Protein AF-A0A2D4L9A2-F1 (afdb_monomer)

Foldseek 3Di:
DDDDDDPDDDDDCPQVPPDDDDPVVVLVVVVVVVVVCVVVVHDDDDDDDLPDPVLVVLLSVLVVCVVVVDPDAAEDEDDPNVVRLVVCLVVVVPDDPVQVVVCVVPNSSDGPRYDYDDDD

InterPro domains:
  IPR022712 Beta-Casp domain [PF10996] (54-116)
  IPR036866 Ribonuclease Z/Hydroxyacylglutathione hydrolase-like [SSF56281] (4-118)
  IPR050698 RNA Processing Metallo-Beta-Lactamase [PTHR11203] (3-119)

Radius of gyration: 17.71 Å; Cα contacts (8 Å, |Δi|>4): 64; chains: 1; bounding box: 37×30×55 Å

Secondary structure (DSSP, 8-state):
------S------TTTT-PPPPHHHHHHHHHHHHHHHHHTT--------TTTHHHHHHHHHHHHHHHHT--SPEEEESSHHHHHHHHHHHTGGGS-HHHHHHHHHS-TT--SSEEEE---

Structure (mmCIF, N/CA/C/O backbone):
data_AF-A0A2D4L9A2-F1
#
_entry.id   AF-A0A2D4L9A2-F1
#
loop_
_atom_site.group_PDB
_atom_site.id
_atom_site.type_symbol
_atom_site.label_atom_id
_atom_site.label_alt_id
_atom_site.label_comp_id
_atom_site.label_asym_id
_atom_site.label_entity_id
_atom_site.label_seq_id
_atom_site.pdbx_PDB_ins_code
_atom_site.Cartn_x
_atom_site.Cartn_y
_atom_site.Cartn_z
_atom_site.occupancy
_atom_site.B_iso_or_equiv
_atom_site.auth_seq_id
_atom_site.auth_comp_id
_atom_site.auth_asym_id
_atom_site.auth_atom_id
_atom_site.pdbx_PDB_model_num
ATOM 1 N N . ILE A 1 1 ? 14.111 9.966 -22.477 1.00 62.75 1 ILE A N 1
ATOM 2 C CA . ILE A 1 1 ? 14.559 8.587 -22.771 1.00 62.75 1 ILE A CA 1
ATOM 3 C C . ILE A 1 1 ? 14.768 8.552 -24.265 1.00 62.75 1 ILE A C 1
ATOM 5 O O . ILE A 1 1 ? 13.820 8.864 -24.981 1.00 62.75 1 ILE A O 1
ATOM 9 N N . ASP A 1 2 ? 15.992 8.285 -24.707 1.00 74.56 2 ASP A N 1
ATOM 10 C CA . ASP A 1 2 ? 16.283 8.184 -26.133 1.00 74.56 2 ASP A CA 1
ATOM 11 C C . ASP A 1 2 ? 15.557 6.994 -26.751 1.00 74.56 2 ASP A C 1
ATOM 13 O O . ASP A 1 2 ? 15.277 5.986 -26.100 1.00 74.56 2 ASP A O 1
ATOM 17 N N . LYS A 1 3 ? 15.182 7.146 -28.018 1.00 86.12 3 LYS A N 1
ATOM 18 C CA . LYS A 1 3 ? 14.403 6.147 -28.740 1.00 86.12 3 LYS A CA 1
ATOM 19 C C . LYS A 1 3 ? 15.345 5.033 -29.206 1.00 86.12 3 LYS A C 1
ATOM 21 O O . LYS A 1 3 ? 16.045 5.193 -30.199 1.00 86.12 3 LYS A O 1
ATOM 26 N N . CYS A 1 4 ? 15.360 3.913 -28.490 1.00 88.94 4 CYS A N 1
ATOM 27 C CA . CYS A 1 4 ? 16.185 2.748 -28.823 1.00 88.94 4 CYS A CA 1
ATOM 28 C C . CYS A 1 4 ? 15.479 1.825 -29.837 1.00 88.94 4 CYS A C 1
ATOM 30 O O . CYS A 1 4 ? 14.249 1.745 -29.850 1.00 88.94 4 CYS A O 1
ATOM 32 N N . ARG A 1 5 ? 16.246 1.088 -30.651 1.00 91.88 5 ARG A N 1
ATOM 33 C CA . ARG A 1 5 ? 15.752 0.008 -31.529 1.00 91.88 5 ARG A CA 1
ATOM 34 C C . ARG A 1 5 ? 16.508 -1.292 -31.216 1.00 91.88 5 ARG A C 1
ATOM 36 O O . ARG A 1 5 ? 17.576 -1.488 -31.778 1.00 91.88 5 ARG A O 1
ATOM 43 N N . PRO A 1 6 ? 16.026 -2.115 -30.272 1.00 93.88 6 PRO A N 1
ATOM 44 C CA . PRO A 1 6 ? 16.708 -3.351 -29.899 1.00 93.88 6 PRO A CA 1
ATOM 45 C C . PRO A 1 6 ? 16.431 -4.481 -30.901 1.00 93.88 6 PRO A C 1
ATOM 47 O O . PRO A 1 6 ? 15.302 -4.615 -31.371 1.00 93.88 6 PRO A O 1
ATOM 50 N N . ASP A 1 7 ? 17.432 -5.325 -31.157 1.00 97.25 7 ASP A N 1
ATOM 51 C CA . ASP A 1 7 ? 17.289 -6.544 -31.973 1.00 97.25 7 ASP A CA 1
ATOM 52 C C . ASP A 1 7 ? 16.666 -7.719 -31.194 1.00 97.25 7 ASP A C 1
ATOM 54 O O . ASP A 1 7 ? 16.025 -8.590 -31.777 1.00 97.25 7 ASP A O 1
ATOM 58 N N . LEU A 1 8 ? 16.821 -7.739 -29.862 1.00 96.06 8 LEU A N 1
ATOM 59 C CA . LEU A 1 8 ? 16.279 -8.765 -28.966 1.00 96.06 8 LEU A CA 1
ATOM 60 C C . LEU A 1 8 ? 15.639 -8.118 -27.730 1.00 96.06 8 LEU A C 1
ATOM 62 O O . LEU A 1 8 ? 16.257 -7.288 -27.062 1.00 96.06 8 LEU A O 1
ATOM 66 N N . LEU A 1 9 ? 14.418 -8.541 -27.393 1.00 94.50 9 LEU A N 1
ATOM 67 C CA . LEU A 1 9 ? 13.717 -8.160 -26.166 1.00 94.50 9 LEU A CA 1
ATOM 68 C C . LEU A 1 9 ? 13.367 -9.412 -25.358 1.00 94.50 9 LEU A C 1
ATOM 70 O O . LEU A 1 9 ? 12.562 -10.231 -25.793 1.00 94.50 9 LEU A O 1
ATOM 74 N N . ILE A 1 10 ? 13.928 -9.520 -24.155 1.00 96.31 10 ILE A N 1
ATOM 75 C CA . ILE A 1 10 ? 13.530 -10.514 -23.153 1.00 96.31 10 ILE A CA 1
ATOM 76 C C . ILE A 1 10 ? 12.692 -9.779 -22.101 1.00 96.31 10 ILE A C 1
ATOM 78 O O . ILE A 1 10 ? 13.152 -8.793 -21.525 1.00 96.31 10 ILE A O 1
ATOM 82 N N . SER A 1 11 ? 11.453 -10.217 -21.872 1.00 95.62 11 SER A N 1
ATOM 83 C CA . SER A 1 11 ? 10.517 -9.570 -20.942 1.00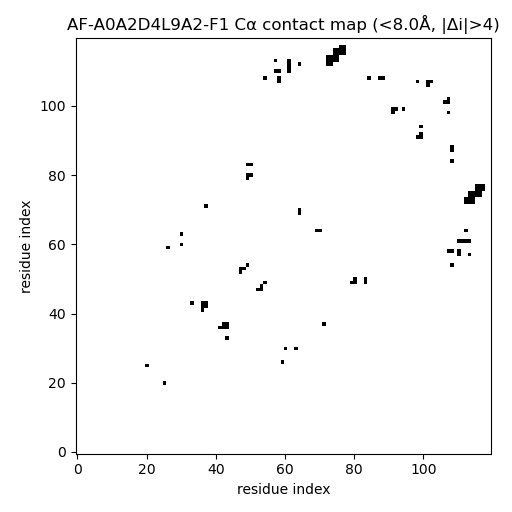 95.62 11 SER A CA 1
ATOM 84 C C . SER A 1 11 ? 9.647 -10.595 -20.212 1.00 95.62 11 SER A C 1
ATOM 86 O O . SER A 1 11 ? 9.502 -11.725 -20.678 1.00 95.62 11 SER A O 1
ATOM 88 N N . GLU A 1 12 ? 9.064 -10.211 -19.073 1.00 97.12 12 GLU A N 1
ATOM 89 C CA . GLU A 1 12 ? 8.090 -11.053 -18.369 1.00 97.12 12 GLU A CA 1
ATOM 90 C C . GLU A 1 12 ? 6.687 -10.923 -18.982 1.00 97.12 12 GLU A C 1
ATOM 92 O O . GLU A 1 12 ? 6.290 -9.859 -19.454 1.00 97.12 12 GLU A O 1
ATOM 97 N N . SER A 1 13 ? 5.902 -12.000 -18.929 1.00 95.44 13 SER A N 1
ATOM 98 C CA . SER A 1 13 ? 4.543 -12.063 -19.488 1.00 95.44 13 SER A CA 1
ATOM 99 C C . SER A 1 13 ? 3.493 -12.507 -18.462 1.00 95.44 13 SER A C 1
ATOM 101 O O . SER A 1 13 ? 2.426 -12.997 -18.829 1.00 95.44 13 SER A O 1
ATOM 103 N N . THR A 1 14 ? 3.759 -12.274 -17.170 1.00 94.38 14 THR A N 1
ATOM 104 C CA . THR A 1 14 ? 2.953 -12.724 -16.017 1.00 94.38 14 THR A CA 1
ATOM 105 C C . THR A 1 14 ? 1.444 -12.482 -16.169 1.00 94.38 14 THR A C 1
ATOM 107 O O . THR A 1 14 ? 0.641 -13.280 -15.698 1.00 94.38 14 THR A O 1
ATOM 110 N N . TYR A 1 15 ? 1.042 -11.388 -16.826 1.00 89.88 15 TYR A N 1
ATOM 111 C CA . TYR A 1 15 ? -0.360 -10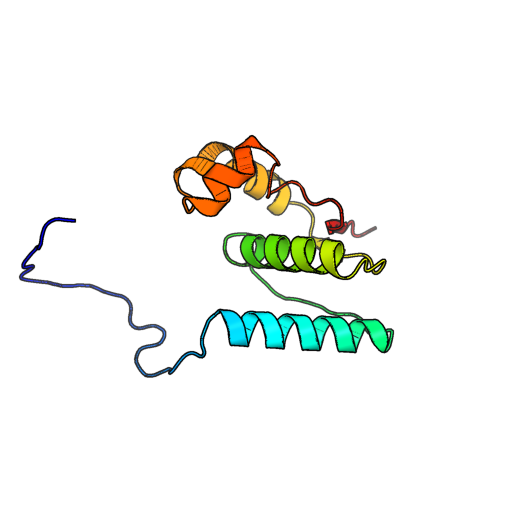.980 -16.991 1.00 89.88 15 TYR A CA 1
ATOM 112 C C . TYR A 1 15 ? -0.777 -10.785 -18.458 1.00 89.88 15 TYR A C 1
ATOM 114 O O . TYR A 1 15 ? -1.714 -10.033 -18.704 1.00 89.88 15 TYR A O 1
ATOM 122 N N . ALA A 1 16 ? -0.100 -11.423 -19.420 1.00 90.94 16 ALA A N 1
ATOM 123 C CA . ALA A 1 16 ? -0.194 -11.158 -20.866 1.00 90.94 16 ALA A CA 1
ATOM 124 C C . ALA A 1 16 ? -1.598 -10.8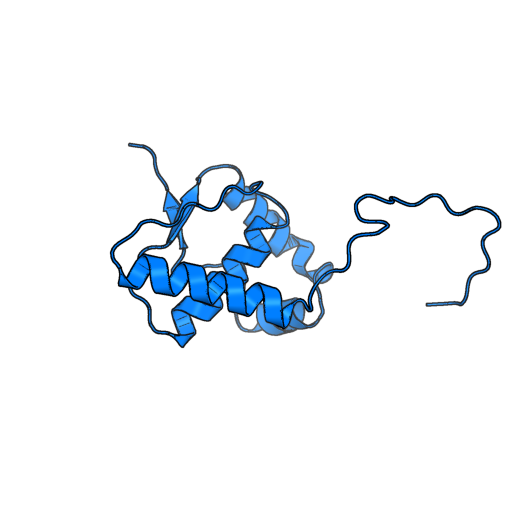02 -21.405 1.00 90.94 16 ALA A C 1
ATOM 126 O O . ALA A 1 16 ? -1.744 -9.833 -22.144 1.00 90.94 16 ALA A O 1
ATOM 127 N N . THR A 1 17 ? -2.630 -11.558 -21.019 1.00 94.00 17 THR A N 1
ATOM 128 C CA . THR A 1 17 ? -4.021 -11.389 -21.485 1.00 94.00 17 THR A CA 1
ATOM 129 C C . THR A 1 17 ? -4.956 -10.755 -20.452 1.00 94.00 17 THR A C 1
ATOM 131 O O . THR A 1 17 ? -6.131 -10.524 -20.730 1.00 94.00 17 THR A O 1
ATOM 134 N N . THR A 1 18 ? -4.471 -10.478 -19.240 1.00 92.38 18 THR A N 1
ATOM 135 C CA . THR A 1 18 ? -5.302 -9.966 -18.146 1.00 92.38 18 THR A CA 1
ATOM 136 C C . THR A 1 18 ? -5.538 -8.469 -18.309 1.00 92.38 18 THR A C 1
ATOM 138 O O . THR A 1 18 ? -4.630 -7.657 -18.118 1.00 92.38 18 THR A O 1
ATOM 141 N N . ILE A 1 19 ? -6.787 -8.086 -18.572 1.00 90.19 19 ILE A N 1
ATOM 142 C CA . ILE A 1 19 ? -7.198 -6.681 -18.562 1.00 90.19 19 ILE A CA 1
ATOM 143 C C . ILE A 1 19 ? -7.313 -6.224 -17.107 1.00 90.19 19 ILE A C 1
ATOM 145 O O . ILE A 1 19 ? -8.064 -6.789 -16.314 1.00 90.19 19 ILE A O 1
ATOM 149 N N . ARG A 1 20 ? -6.532 -5.205 -16.740 1.00 88.00 20 ARG A N 1
ATOM 150 C CA . ARG A 1 20 ? -6.535 -4.635 -15.391 1.00 88.00 20 ARG A CA 1
ATOM 151 C C . ARG A 1 20 ? -7.324 -3.342 -15.354 1.00 88.00 20 ARG A C 1
ATOM 153 O O . ARG A 1 20 ? -7.038 -2.416 -16.109 1.00 88.00 20 ARG A O 1
ATOM 160 N N . ASP A 1 21 ? -8.223 -3.251 -14.383 1.00 91.62 21 ASP A N 1
ATOM 161 C CA . ASP A 1 21 ? -8.886 -1.997 -14.061 1.00 91.62 21 ASP A CA 1
ATOM 162 C C . ASP A 1 21 ? -7.887 -0.909 -13.672 1.00 91.62 21 ASP A C 1
ATOM 164 O O . ASP A 1 21 ? -6.786 -1.160 -13.150 1.00 91.62 21 ASP A O 1
ATOM 168 N N . SER A 1 22 ? -8.325 0.338 -13.858 1.00 94.69 22 SER A N 1
ATOM 169 C CA . SER A 1 22 ? -7.553 1.500 -13.444 1.00 94.69 22 SER A CA 1
ATOM 170 C C . SER A 1 22 ? -7.148 1.390 -11.971 1.00 94.69 22 SER A C 1
ATOM 172 O O . SER A 1 22 ? -7.907 0.925 -11.113 1.00 94.69 22 SER A O 1
ATOM 174 N N . LYS A 1 23 ? -5.936 1.860 -11.657 1.00 90.88 23 LYS A N 1
ATOM 175 C CA . LYS A 1 23 ? -5.421 1.888 -10.281 1.00 90.88 23 LYS A CA 1
ATOM 176 C C . LYS A 1 23 ? -6.425 2.537 -9.318 1.00 90.88 23 LYS A C 1
ATOM 178 O O . LYS A 1 23 ? -6.686 1.982 -8.258 1.00 90.88 23 LYS A O 1
ATOM 183 N N . ARG A 1 24 ? -7.044 3.647 -9.734 1.00 92.88 24 ARG A N 1
ATOM 184 C CA . ARG A 1 24 ? -8.029 4.390 -8.938 1.00 92.88 24 ARG A CA 1
ATOM 185 C C . ARG A 1 24 ? -9.270 3.560 -8.603 1.00 92.88 24 ARG A C 1
ATOM 187 O O . ARG A 1 24 ? -9.729 3.623 -7.467 1.00 92.88 24 ARG A O 1
ATOM 194 N N . CYS A 1 25 ? -9.809 2.800 -9.560 1.00 94.31 25 CYS A N 1
ATOM 195 C CA . CYS A 1 25 ? -10.956 1.926 -9.299 1.00 94.31 25 CYS A CA 1
ATOM 196 C C . CYS A 1 25 ? -10.590 0.848 -8.277 1.00 94.31 25 CYS A C 1
ATOM 198 O O . CYS A 1 25 ? -11.264 0.725 -7.261 1.00 94.31 25 CYS A O 1
ATOM 200 N N . ARG A 1 26 ? -9.462 0.157 -8.481 1.00 94.62 26 ARG A N 1
ATOM 201 C CA . ARG A 1 26 ? -9.020 -0.920 -7.581 1.00 94.62 26 ARG A CA 1
ATOM 202 C C . ARG A 1 26 ? -8.755 -0.434 -6.156 1.00 94.62 26 ARG A C 1
ATOM 204 O O . ARG A 1 26 ? -9.160 -1.099 -5.210 1.00 94.62 26 ARG A O 1
ATOM 211 N N . GLU A 1 27 ? -8.108 0.721 -5.995 1.00 95.06 27 GLU A N 1
ATOM 212 C CA . GLU A 1 27 ? -7.861 1.321 -4.675 1.00 95.06 27 GLU A CA 1
ATOM 213 C C . GLU A 1 27 ? -9.164 1.703 -3.969 1.00 95.06 27 GLU A C 1
ATOM 215 O O . GLU A 1 27 ? -9.334 1.402 -2.789 1.00 95.06 27 GLU A O 1
ATOM 220 N N . ARG A 1 28 ? -10.106 2.324 -4.689 1.00 95.19 28 ARG A N 1
ATOM 221 C CA . ARG A 1 28 ? -11.421 2.677 -4.142 1.00 95.19 28 ARG A CA 1
ATOM 222 C C . ARG A 1 28 ? -12.190 1.434 -3.707 1.00 95.19 28 ARG A C 1
ATOM 224 O O . ARG A 1 28 ? -12.724 1.411 -2.605 1.00 95.19 28 ARG A O 1
ATOM 231 N N . ASP A 1 29 ? -12.242 0.416 -4.557 1.00 96.81 29 ASP A N 1
ATOM 232 C CA . ASP A 1 29 ? -13.023 -0.792 -4.292 1.00 96.81 29 ASP A CA 1
ATOM 233 C C . ASP A 1 29 ? -12.405 -1.605 -3.141 1.00 96.81 29 ASP A C 1
ATOM 235 O O . ASP A 1 29 ? -13.131 -2.162 -2.317 1.00 96.81 29 ASP A O 1
ATOM 239 N N . PHE A 1 30 ? -11.072 -1.611 -3.025 1.00 96.88 30 PHE A N 1
ATOM 240 C CA . PHE A 1 30 ? -10.362 -2.148 -1.863 1.00 96.88 30 PHE A CA 1
ATOM 241 C C . PHE A 1 30 ? -10.733 -1.403 -0.575 1.00 96.88 30 PHE A C 1
ATOM 243 O O . PHE A 1 30 ? -11.194 -2.029 0.378 1.00 96.88 30 PHE A O 1
ATOM 250 N N . LEU A 1 31 ? -10.591 -0.073 -0.551 1.00 96.69 31 LEU A N 1
ATOM 251 C CA . LEU A 1 31 ? -10.890 0.742 0.633 1.00 96.69 31 LEU A CA 1
ATOM 252 C C . LEU A 1 31 ? -12.359 0.636 1.052 1.00 96.69 31 LEU A C 1
ATOM 254 O O . LEU A 1 31 ? -12.645 0.553 2.243 1.00 96.69 31 LEU A O 1
ATOM 258 N N . LYS A 1 32 ? -13.280 0.567 0.082 1.00 96.81 32 LYS A N 1
ATOM 259 C CA . LYS A 1 32 ? -14.709 0.349 0.329 1.00 96.81 32 LYS A CA 1
ATOM 260 C C . LYS A 1 32 ? -14.948 -0.961 1.082 1.00 96.81 32 LYS A C 1
ATOM 262 O O . LYS A 1 32 ? -15.580 -0.942 2.131 1.00 96.81 32 LYS A O 1
ATOM 267 N N . LYS A 1 33 ? -14.383 -2.076 0.606 1.00 97.38 33 LYS A N 1
ATOM 268 C CA . LYS A 1 33 ? -14.518 -3.385 1.272 1.00 97.38 33 LYS A CA 1
ATOM 269 C C . LYS A 1 33 ? -13.932 -3.383 2.684 1.00 97.38 33 LYS A C 1
ATOM 271 O O . LYS A 1 33 ? -14.531 -3.949 3.597 1.00 97.38 33 LYS A O 1
ATOM 276 N N . VAL A 1 34 ? -12.773 -2.747 2.870 1.00 96.94 34 VAL A N 1
ATOM 277 C CA . VAL A 1 34 ? -12.132 -2.612 4.189 1.00 96.94 34 VAL A CA 1
ATOM 278 C C . VAL A 1 34 ? -13.034 -1.828 5.142 1.00 96.94 34 VAL A C 1
ATOM 280 O O . VAL A 1 34 ? -13.291 -2.285 6.252 1.00 96.94 34 VAL A O 1
ATOM 283 N N . HIS A 1 35 ? -13.545 -0.681 4.697 1.00 96.06 35 HIS A N 1
ATOM 284 C CA . HIS A 1 35 ? -14.405 0.182 5.498 1.00 96.06 35 HIS A CA 1
ATOM 285 C C . HIS A 1 35 ? -15.712 -0.512 5.895 1.00 96.06 35 HIS A C 1
ATOM 287 O O . HIS A 1 35 ? -16.003 -0.600 7.083 1.00 96.06 35 HIS A O 1
ATOM 293 N N . GLU A 1 36 ? -16.426 -1.108 4.934 1.00 97.00 36 GLU A N 1
ATOM 294 C CA . GLU A 1 36 ? -17.670 -1.851 5.187 1.00 97.00 36 GLU A CA 1
ATOM 295 C C . GLU A 1 36 ? -17.466 -3.017 6.167 1.00 97.00 36 GLU A C 1
ATOM 297 O O . GLU A 1 36 ? -18.330 -3.300 6.996 1.00 97.00 36 GLU A O 1
ATOM 302 N N . THR A 1 37 ? -16.319 -3.703 6.098 1.00 96.94 37 THR A N 1
ATOM 303 C CA . THR A 1 37 ? -16.005 -4.806 7.021 1.00 96.94 37 THR A CA 1
ATOM 304 C C . THR A 1 37 ? -15.811 -4.297 8.447 1.00 96.94 37 THR A C 1
ATOM 306 O O . THR A 1 37 ? -16.314 -4.908 9.390 1.00 96.94 37 THR A O 1
ATOM 309 N N . ILE A 1 38 ? -15.110 -3.173 8.608 1.00 95.44 38 ILE A N 1
ATOM 310 C CA . ILE A 1 38 ? -14.861 -2.552 9.914 1.00 95.44 38 ILE A CA 1
ATOM 311 C C . ILE A 1 38 ? -16.157 -1.988 10.507 1.00 95.44 38 ILE A C 1
ATOM 313 O O . ILE A 1 38 ? -16.400 -2.176 11.696 1.00 95.44 38 ILE A O 1
ATOM 317 N N . GLU A 1 39 ? -17.010 -1.348 9.700 1.00 94.38 39 GLU A N 1
ATOM 318 C CA . GLU A 1 39 ? -18.304 -0.817 10.159 1.00 94.38 39 GLU A CA 1
ATOM 319 C C . GLU A 1 39 ? -19.233 -1.911 10.695 1.00 94.38 39 GLU A C 1
ATOM 321 O O . GLU A 1 39 ? -19.973 -1.689 11.649 1.00 94.38 39 GLU A O 1
ATOM 326 N N . ARG A 1 40 ? -19.146 -3.125 10.142 1.00 96.31 40 ARG A N 1
ATOM 327 C CA . ARG A 1 40 ? -19.878 -4.302 10.638 1.00 96.31 40 ARG A CA 1
ATOM 328 C C . ARG A 1 40 ? -19.252 -4.941 11.886 1.00 96.31 40 ARG A C 1
ATOM 330 O O . ARG A 1 40 ? -19.723 -5.984 12.326 1.00 96.31 40 ARG A O 1
ATOM 337 N N . GLY A 1 41 ? -18.175 -4.372 12.431 1.00 94.62 41 GLY A N 1
ATOM 338 C CA . GLY A 1 41 ? -17.424 -4.937 13.558 1.00 94.62 41 GLY A CA 1
ATOM 339 C C . GLY A 1 41 ? -16.550 -6.144 13.190 1.00 94.62 41 GLY A C 1
ATOM 340 O O . GLY A 1 41 ? -16.085 -6.866 14.073 1.00 94.62 41 GLY A O 1
ATOM 341 N N . GLY A 1 42 ? -16.330 -6.389 11.895 1.00 95.94 42 GLY A N 1
ATOM 342 C CA . GLY A 1 42 ? -15.505 -7.483 11.393 1.00 95.94 42 GLY A CA 1
ATOM 343 C C . GLY A 1 42 ? -14.002 -7.196 11.468 1.00 95.94 42 GLY A C 1
ATOM 344 O O . GLY A 1 42 ? -13.556 -6.070 11.686 1.00 95.94 42 GLY A O 1
ATOM 345 N N . LYS A 1 43 ? -13.197 -8.240 11.241 1.00 95.00 43 LYS A N 1
ATOM 346 C CA . LYS A 1 43 ? -11.731 -8.148 11.155 1.00 95.00 43 LYS A CA 1
ATOM 347 C C . LYS A 1 43 ? -11.283 -8.289 9.703 1.00 95.00 43 LYS A C 1
ATOM 349 O O . LYS A 1 43 ? -11.782 -9.150 8.984 1.00 95.00 43 LYS A O 1
ATOM 354 N N . VAL A 1 44 ? -10.310 -7.478 9.293 1.00 96.31 44 VAL A N 1
ATOM 355 C CA . VAL A 1 44 ? -9.712 -7.528 7.953 1.00 96.31 44 VAL A CA 1
ATOM 356 C C . VAL A 1 44 ? -8.298 -8.093 8.058 1.00 96.31 44 VAL A C 1
ATOM 358 O O . VAL A 1 44 ? -7.463 -7.543 8.771 1.00 96.31 44 VAL A O 1
ATOM 361 N N . LEU A 1 45 ? -8.024 -9.175 7.328 1.00 94.44 45 LEU A N 1
ATOM 362 C CA . LEU A 1 45 ? -6.694 -9.772 7.206 1.00 94.44 45 LEU A CA 1
ATOM 363 C C . LEU A 1 45 ? -6.199 -9.619 5.765 1.00 94.44 45 LEU A C 1
ATOM 365 O O . LEU A 1 45 ? -6.887 -10.020 4.830 1.00 94.44 45 LEU A O 1
ATOM 369 N N . ILE A 1 46 ? -5.007 -9.045 5.586 1.00 93.81 46 ILE A N 1
ATOM 370 C CA . ILE A 1 46 ? -4.419 -8.776 4.266 1.00 93.81 46 ILE A CA 1
ATOM 371 C C . ILE A 1 46 ? -3.095 -9.546 4.146 1.00 93.81 46 ILE A C 1
ATOM 373 O O . ILE A 1 46 ? -2.075 -9.081 4.657 1.00 93.81 46 ILE A O 1
ATOM 377 N N . PRO A 1 47 ? -3.081 -10.724 3.496 1.00 92.12 47 PRO A N 1
ATOM 378 C CA . PRO A 1 47 ? -1.858 -11.489 3.297 1.00 92.12 47 PRO A CA 1
ATOM 379 C C . PRO A 1 47 ? -1.030 -10.861 2.174 1.00 92.12 47 PRO A C 1
ATOM 381 O O . PRO A 1 47 ? -1.413 -10.888 1.005 1.00 92.12 47 PRO A O 1
ATOM 384 N N . VAL A 1 48 ? 0.116 -10.286 2.528 1.00 90.44 48 VAL A N 1
ATOM 385 C CA . VAL A 1 48 ? 1.070 -9.702 1.580 1.00 90.44 48 VAL A CA 1
ATOM 386 C C . VAL A 1 48 ? 2.495 -9.951 2.042 1.00 90.44 48 VAL A C 1
ATOM 388 O O . VAL A 1 48 ? 2.767 -10.037 3.239 1.00 90.44 48 VAL A O 1
ATOM 391 N N . PHE A 1 49 ? 3.425 -10.029 1.093 1.00 86.44 49 PHE A N 1
ATOM 392 C CA . PHE A 1 49 ? 4.845 -10.009 1.421 1.00 86.44 49 PHE A CA 1
ATOM 393 C C . PHE A 1 49 ? 5.201 -8.702 2.133 1.00 86.44 49 PHE A C 1
ATOM 395 O O . PHE A 1 49 ? 4.733 -7.633 1.745 1.00 86.44 49 PHE A O 1
ATOM 402 N N . ALA A 1 50 ? 6.065 -8.784 3.146 1.00 75.31 50 ALA A N 1
ATOM 403 C CA . ALA A 1 50 ? 6.444 -7.641 3.980 1.00 75.31 50 ALA A CA 1
ATOM 404 C C . ALA A 1 50 ? 7.263 -6.556 3.241 1.00 75.31 50 ALA A C 1
ATOM 406 O O . ALA A 1 50 ? 7.548 -5.503 3.812 1.00 75.31 50 ALA A O 1
ATOM 407 N N . LEU A 1 51 ? 7.627 -6.786 1.973 1.00 83.62 51 LEU A N 1
ATOM 408 C CA . LEU A 1 51 ? 8.355 -5.851 1.115 1.00 83.62 51 LEU A CA 1
ATOM 409 C C . LEU A 1 51 ? 7.616 -5.620 -0.215 1.00 83.62 51 LEU A C 1
ATOM 411 O O . LEU A 1 51 ? 6.990 -6.525 -0.769 1.00 83.62 51 LEU A O 1
ATOM 415 N N . GLY A 1 52 ? 7.714 -4.405 -0.750 1.00 86.56 52 GLY A N 1
ATOM 416 C CA . GLY A 1 52 ? 7.085 -3.991 -1.998 1.00 86.56 52 GLY A CA 1
ATOM 417 C C . GLY A 1 52 ? 5.628 -3.581 -1.806 1.00 86.56 52 GLY A C 1
ATOM 418 O O . GLY A 1 52 ? 5.323 -2.434 -1.477 1.00 86.56 52 GLY A O 1
ATOM 419 N N . ARG A 1 53 ? 4.700 -4.507 -2.070 1.00 88.31 53 ARG A N 1
ATOM 420 C CA . ARG A 1 53 ? 3.261 -4.192 -2.101 1.00 88.31 53 ARG A CA 1
ATOM 421 C C . ARG A 1 53 ? 2.687 -3.839 -0.732 1.00 88.31 53 ARG A C 1
ATOM 423 O O . ARG A 1 53 ? 1.760 -3.035 -0.678 1.00 88.31 53 ARG A O 1
ATOM 430 N N . ALA A 1 54 ? 3.254 -4.370 0.349 1.00 89.00 54 ALA A N 1
ATOM 431 C CA . ALA A 1 54 ? 2.866 -3.993 1.704 1.00 89.00 54 ALA A CA 1
ATOM 432 C C . ALA A 1 54 ? 3.003 -2.486 1.951 1.00 89.00 54 ALA A C 1
ATOM 434 O O . ALA A 1 54 ? 2.074 -1.868 2.456 1.00 89.00 54 ALA A O 1
ATOM 435 N N . GLN A 1 55 ? 4.117 -1.876 1.545 1.00 87.88 55 GLN A N 1
ATOM 436 C CA . GLN A 1 55 ? 4.386 -0.458 1.782 1.00 87.88 55 GLN A CA 1
ATOM 437 C C . GLN A 1 55 ? 3.383 0.440 1.052 1.00 87.88 55 GLN A C 1
ATOM 439 O O . GLN A 1 55 ? 2.904 1.420 1.620 1.00 87.88 55 GLN A O 1
ATOM 444 N N . GLU A 1 56 ? 3.017 0.091 -0.184 1.00 89.56 56 GLU A N 1
ATOM 445 C CA . GLU A 1 56 ? 1.972 0.813 -0.919 1.00 89.56 56 GLU A CA 1
ATOM 446 C C . GLU A 1 56 ? 0.611 0.725 -0.229 1.00 89.56 56 GLU A C 1
ATOM 448 O O . GLU A 1 56 ? -0.090 1.733 -0.138 1.00 89.56 56 GLU A O 1
ATOM 453 N N . LEU A 1 57 ? 0.253 -0.453 0.289 1.00 92.69 57 LEU A N 1
ATOM 454 C CA . LEU A 1 57 ? -0.989 -0.635 1.038 1.00 92.69 57 LEU A CA 1
ATOM 455 C C . LEU A 1 57 ? -0.972 0.130 2.364 1.00 92.69 57 LEU A C 1
ATOM 457 O O . LEU A 1 57 ? -1.967 0.769 2.690 1.00 92.69 57 LEU A O 1
ATOM 461 N N . CYS A 1 58 ? 0.148 0.136 3.091 1.00 90.81 58 CYS A N 1
ATOM 462 C CA . CYS A 1 58 ? 0.297 0.913 4.322 1.00 90.81 58 CYS A CA 1
ATOM 463 C C . CYS A 1 58 ? 0.096 2.412 4.070 1.00 90.81 58 CYS A C 1
ATOM 465 O O . CYS A 1 58 ? -0.673 3.053 4.778 1.00 90.81 58 CYS A O 1
ATOM 467 N N . ILE A 1 59 ? 0.712 2.965 3.020 1.00 90.19 59 ILE A N 1
ATOM 468 C CA . ILE A 1 59 ? 0.537 4.378 2.643 1.00 90.19 59 ILE A CA 1
ATOM 469 C C . ILE A 1 59 ? -0.923 4.675 2.262 1.00 90.19 59 ILE A C 1
ATOM 471 O O . ILE A 1 59 ? -1.468 5.716 2.645 1.00 90.19 59 ILE A O 1
ATOM 475 N N . LEU A 1 60 ? -1.560 3.774 1.506 1.00 93.00 60 LEU A N 1
ATOM 476 C CA . LEU A 1 60 ? -2.957 3.911 1.089 1.00 93.00 60 LEU A CA 1
ATOM 477 C C . LEU A 1 60 ? -3.906 3.920 2.296 1.00 93.00 60 LEU A C 1
ATOM 479 O O . LEU A 1 60 ? -4.760 4.802 2.392 1.00 93.00 60 LEU A O 1
ATOM 483 N N . LEU A 1 61 ? -3.735 2.967 3.215 1.00 94.06 61 LEU A N 1
ATOM 484 C CA . LEU A 1 61 ? -4.546 2.835 4.423 1.00 94.06 61 LEU A CA 1
ATOM 485 C C . LEU A 1 61 ? -4.313 4.000 5.389 1.00 94.06 61 LEU A C 1
ATOM 487 O O . LEU A 1 61 ? -5.285 4.587 5.843 1.00 94.06 61 LEU A O 1
ATOM 491 N N . GLU A 1 62 ? -3.064 4.406 5.631 1.00 91.25 62 GLU A N 1
ATOM 492 C CA . GLU A 1 62 ? -2.734 5.564 6.477 1.00 91.25 62 GLU A CA 1
ATOM 493 C C . GLU A 1 62 ? -3.426 6.839 5.967 1.00 91.25 62 GLU A C 1
ATOM 495 O O . GLU A 1 62 ? -4.074 7.558 6.726 1.00 91.25 62 GLU A O 1
ATOM 500 N N . THR A 1 63 ? -3.362 7.084 4.652 1.00 90.56 63 THR A N 1
ATOM 501 C CA . THR A 1 63 ? -4.017 8.247 4.029 1.00 90.56 63 THR A CA 1
ATOM 502 C C . THR A 1 63 ? -5.542 8.170 4.150 1.00 90.56 63 THR A C 1
ATOM 504 O O . THR A 1 63 ? -6.206 9.193 4.315 1.00 90.56 63 THR A O 1
ATOM 507 N N . PHE A 1 64 ? -6.118 6.973 4.033 1.00 94.00 64 PHE A N 1
ATOM 508 C CA . PHE A 1 64 ? -7.559 6.773 4.168 1.00 94.00 64 PHE A CA 1
ATOM 509 C C . PHE A 1 64 ? -8.030 6.956 5.615 1.00 94.00 64 PHE A C 1
ATOM 511 O O . PHE A 1 64 ? -9.039 7.623 5.837 1.00 94.00 64 PHE A O 1
ATOM 518 N N . TRP A 1 65 ? -7.273 6.445 6.589 1.00 94.12 65 TRP A N 1
ATOM 519 C CA . TRP A 1 65 ? -7.558 6.601 8.016 1.00 94.12 65 TRP A CA 1
ATOM 520 C C . TRP A 1 65 ? -7.543 8.063 8.446 1.00 94.12 65 TRP A C 1
ATOM 522 O O . TRP A 1 65 ? -8.481 8.496 9.110 1.00 94.12 65 TRP A O 1
ATOM 532 N N . GLU A 1 66 ? -6.546 8.838 8.006 1.00 90.88 66 GLU A N 1
ATOM 533 C CA . GLU A 1 66 ? -6.486 10.276 8.295 1.00 90.88 66 GLU A CA 1
ATOM 534 C C . GLU A 1 66 ? -7.677 11.041 7.710 1.00 90.88 66 GLU A C 1
ATOM 536 O O . GLU A 1 66 ? -8.220 11.929 8.360 1.00 90.88 66 GLU A O 1
ATOM 541 N N . ARG A 1 67 ? -8.112 10.6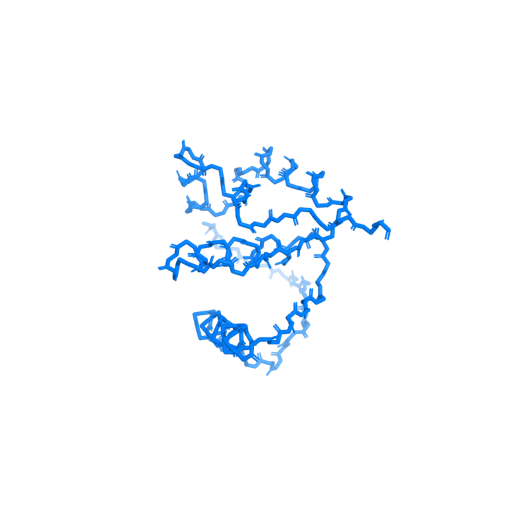96 6.491 1.00 92.31 67 ARG A N 1
ATOM 542 C CA . ARG A 1 67 ? -9.230 11.382 5.820 1.00 92.31 67 ARG A CA 1
ATOM 543 C C . ARG A 1 67 ? -10.587 11.062 6.431 1.00 92.31 67 ARG A C 1
ATOM 545 O O . ARG A 1 67 ? -11.434 11.942 6.506 1.00 92.31 67 ARG A O 1
ATOM 552 N N . MET A 1 68 ? -10.793 9.807 6.814 1.00 92.81 68 MET A N 1
ATOM 553 C CA . MET A 1 68 ? -12.064 9.318 7.353 1.00 92.81 68 MET A CA 1
ATOM 554 C C . MET A 1 68 ? -12.127 9.399 8.886 1.00 92.81 68 MET A C 1
ATOM 556 O O . MET A 1 68 ? -13.160 9.078 9.465 1.00 92.81 68 MET A O 1
ATOM 560 N N . ASN A 1 69 ? -11.036 9.814 9.543 1.00 91.94 69 ASN A N 1
ATOM 561 C CA . ASN A 1 69 ? -10.893 9.875 11.000 1.00 91.94 69 ASN A CA 1
ATOM 562 C C . ASN A 1 69 ? -11.276 8.550 11.695 1.00 91.94 69 ASN A C 1
ATOM 564 O O . ASN A 1 69 ? -11.991 8.521 12.701 1.00 91.94 69 ASN A O 1
ATOM 568 N N . LEU A 1 70 ? -10.828 7.430 11.117 1.00 91.31 70 LEU A N 1
ATOM 569 C CA . LEU A 1 70 ? -11.143 6.094 11.620 1.00 91.31 70 LEU A CA 1
ATOM 570 C C . LEU A 1 70 ? -10.317 5.777 12.869 1.00 91.31 70 LEU A C 1
ATOM 572 O O . LEU A 1 70 ? -9.104 5.971 12.902 1.00 91.31 70 LEU A O 1
ATOM 576 N N . LYS A 1 71 ? -10.979 5.219 13.886 1.00 89.44 71 LYS A N 1
ATOM 577 C CA . LYS A 1 71 ? -10.347 4.824 15.159 1.00 89.44 71 LYS A CA 1
ATOM 578 C C . LYS A 1 71 ? -9.958 3.346 15.224 1.00 89.44 71 LYS A C 1
ATOM 580 O O . LYS A 1 71 ? -9.325 2.926 16.189 1.00 89.44 71 LYS A O 1
ATOM 585 N N . ALA A 1 72 ? -10.354 2.551 14.229 1.00 91.94 72 ALA A N 1
ATOM 586 C CA . ALA A 1 72 ? -10.044 1.126 14.190 1.00 91.94 72 ALA A CA 1
ATOM 587 C C . ALA A 1 72 ? -8.519 0.916 14.117 1.00 91.94 72 ALA A C 1
ATOM 589 O O . ALA A 1 72 ? -7.867 1.567 13.296 1.00 91.94 72 ALA A O 1
ATOM 590 N N . PRO A 1 73 ? -7.932 0.038 14.947 1.00 91.44 73 PRO A N 1
ATOM 591 C CA . PRO A 1 73 ? -6.493 -0.169 14.943 1.00 91.44 73 PRO A CA 1
ATOM 592 C C . PRO A 1 73 ? -6.054 -0.927 13.686 1.00 91.44 73 PRO A C 1
ATOM 594 O O . PRO A 1 73 ? -6.676 -1.918 13.300 1.00 91.44 73 PRO A O 1
ATOM 597 N N . ILE A 1 74 ? -4.952 -0.488 13.074 1.00 93.00 74 ILE A N 1
ATOM 598 C CA . ILE A 1 74 ? -4.272 -1.238 12.017 1.00 93.00 74 ILE A CA 1
ATOM 599 C C . ILE A 1 74 ? -3.027 -1.872 12.620 1.00 93.00 74 ILE A C 1
ATOM 601 O O . ILE A 1 74 ? -2.216 -1.190 13.248 1.00 93.00 74 ILE A O 1
ATOM 605 N N . TYR A 1 75 ? -2.860 -3.169 12.387 1.00 90.44 75 TYR A N 1
ATOM 606 C CA . TYR A 1 75 ? -1.698 -3.917 12.839 1.00 90.44 75 TYR A CA 1
ATOM 607 C C . TYR A 1 75 ? -0.889 -4.431 11.655 1.00 90.44 75 TYR A C 1
ATOM 609 O O . TYR A 1 75 ? -1.448 -4.900 10.662 1.00 90.44 75 TYR A O 1
ATOM 617 N N . PHE A 1 76 ? 0.431 -4.372 11.783 1.00 86.38 76 PHE A N 1
ATOM 618 C CA . PHE A 1 76 ? 1.368 -4.921 10.815 1.00 86.38 76 PHE A CA 1
ATOM 619 C C . PHE A 1 76 ? 2.355 -5.849 11.521 1.00 86.38 76 PHE A C 1
ATOM 621 O O . PHE A 1 76 ? 2.890 -5.499 12.572 1.00 86.38 76 PHE A O 1
ATOM 628 N N . SER A 1 77 ? 2.596 -7.037 10.959 1.00 80.50 77 SER A N 1
ATOM 629 C CA . SER A 1 77 ? 3.489 -8.024 11.577 1.00 80.50 77 SER A CA 1
ATOM 630 C C . SER A 1 77 ? 4.887 -7.442 11.796 1.00 80.50 77 SER A C 1
ATOM 632 O O . SER A 1 77 ? 5.473 -6.824 10.899 1.00 80.50 77 SER A O 1
ATOM 634 N N . THR A 1 78 ? 5.409 -7.646 13.002 1.00 69.50 78 THR A N 1
ATOM 635 C CA . THR A 1 78 ? 6.738 -7.194 13.429 1.00 69.50 78 THR A CA 1
ATOM 636 C C . THR A 1 78 ? 7.865 -7.984 12.755 1.00 69.50 78 THR A C 1
ATOM 638 O O . THR A 1 78 ? 7.650 -9.078 12.227 1.00 69.50 78 THR A O 1
ATOM 641 N N . GLY A 1 79 ? 9.071 -7.398 12.723 1.00 71.62 79 GLY A N 1
ATOM 642 C CA . GLY A 1 79 ? 10.297 -8.023 12.210 1.00 71.62 79 GLY A CA 1
ATOM 643 C C . GLY A 1 79 ? 10.849 -7.370 10.939 1.00 71.62 79 GLY A C 1
ATOM 644 O O . GLY A 1 79 ? 11.583 -6.384 10.998 1.00 71.62 79 GLY A O 1
ATOM 645 N N . LEU A 1 80 ? 10.529 -7.931 9.767 1.00 68.88 80 LEU A N 1
ATOM 646 C CA . LEU A 1 80 ? 11.131 -7.507 8.490 1.00 68.88 80 LEU A CA 1
ATOM 647 C C . LEU A 1 80 ? 10.746 -6.071 8.089 1.00 68.88 80 LEU A C 1
ATOM 649 O O . LEU A 1 80 ? 11.498 -5.381 7.404 1.00 68.88 80 LEU A O 1
ATOM 653 N N . THR A 1 81 ? 9.588 -5.611 8.547 1.00 70.62 81 THR A N 1
ATOM 654 C CA . THR A 1 81 ? 8.973 -4.340 8.155 1.00 70.62 81 THR A CA 1
ATOM 655 C C . THR A 1 81 ? 9.743 -3.126 8.650 1.00 70.62 81 THR A C 1
ATOM 657 O O . THR A 1 81 ? 9.858 -2.139 7.931 1.00 70.62 81 THR A O 1
ATOM 660 N N . GLU A 1 82 ? 10.301 -3.188 9.858 1.00 76.38 82 GLU A N 1
ATOM 661 C CA . GLU A 1 82 ? 11.046 -2.068 10.435 1.00 76.38 82 GLU A CA 1
ATOM 662 C C . GLU A 1 82 ? 12.352 -1.835 9.670 1.00 76.38 82 GLU A C 1
ATOM 664 O O . GLU A 1 82 ? 12.629 -0.722 9.215 1.00 76.38 82 GLU A O 1
ATOM 669 N N . LYS A 1 83 ? 13.089 -2.922 9.407 1.00 81.81 83 LYS A N 1
ATOM 670 C CA . LYS A 1 83 ? 14.282 -2.900 8.551 1.00 81.81 83 LYS A CA 1
ATOM 671 C C . LYS A 1 83 ? 13.939 -2.447 7.134 1.00 81.81 83 LYS A C 1
ATOM 673 O O . LYS A 1 83 ? 14.625 -1.591 6.584 1.00 81.81 83 LYS A O 1
ATOM 678 N N . ALA A 1 84 ? 12.855 -2.963 6.553 1.00 82.31 84 ALA A N 1
ATOM 679 C CA . ALA A 1 84 ? 12.395 -2.548 5.232 1.00 82.31 84 ALA A CA 1
ATOM 680 C C . ALA A 1 84 ? 12.106 -1.042 5.179 1.00 82.31 84 ALA A C 1
ATOM 682 O O . ALA A 1 84 ? 12.613 -0.352 4.297 1.00 82.31 84 ALA A O 1
ATOM 683 N N . ASN A 1 85 ? 11.348 -0.510 6.140 1.00 82.44 85 ASN A N 1
ATOM 684 C CA . ASN A 1 85 ? 11.027 0.915 6.208 1.00 82.44 85 ASN A CA 1
ATOM 685 C C . ASN A 1 85 ? 12.286 1.776 6.353 1.00 82.44 85 ASN A C 1
ATOM 687 O O . ASN A 1 85 ? 12.361 2.842 5.745 1.00 82.44 85 ASN A O 1
ATOM 691 N N . HIS A 1 86 ? 13.291 1.313 7.101 1.00 84.81 86 HIS A N 1
ATOM 692 C CA . HIS A 1 86 ? 14.587 1.984 7.177 1.00 84.81 86 HIS A CA 1
ATOM 693 C C . HIS A 1 86 ? 15.261 2.085 5.797 1.00 84.81 86 HIS A C 1
ATOM 695 O O . HIS A 1 86 ? 15.635 3.181 5.379 1.00 84.81 86 HIS A O 1
ATOM 701 N N . TYR A 1 87 ? 15.323 0.988 5.034 1.00 86.69 87 TYR A N 1
ATOM 702 C CA . TYR A 1 87 ? 15.876 1.011 3.673 1.00 86.69 87 TYR A CA 1
ATOM 703 C C . TYR A 1 87 ? 15.066 1.887 2.707 1.00 86.69 87 TYR A C 1
ATOM 705 O O . TYR A 1 87 ? 15.653 2.630 1.922 1.00 86.69 87 TYR A O 1
ATOM 713 N N . TYR A 1 88 ? 13.732 1.875 2.785 1.00 86.06 88 TYR A N 1
ATOM 714 C CA . TYR A 1 88 ? 12.892 2.762 1.968 1.00 86.06 88 TYR A CA 1
ATOM 715 C C . TYR A 1 88 ? 13.144 4.247 2.256 1.00 86.06 88 TYR A C 1
ATOM 717 O O . TYR A 1 88 ? 13.113 5.061 1.331 1.00 86.06 88 TYR A O 1
ATOM 725 N N . LYS A 1 89 ? 13.426 4.606 3.516 1.00 84.69 89 LYS A N 1
ATOM 726 C CA . LYS A 1 89 ? 13.811 5.973 3.899 1.00 84.69 89 LYS A CA 1
ATOM 727 C C . LYS A 1 89 ? 15.183 6.348 3.326 1.00 84.69 89 LYS A C 1
ATOM 729 O O . LYS A 1 89 ? 15.321 7.444 2.790 1.00 84.69 89 LYS A O 1
ATOM 734 N N . LEU A 1 90 ? 16.166 5.443 3.383 1.00 88.25 90 LEU A N 1
ATOM 735 C CA . LEU A 1 90 ? 17.508 5.671 2.825 1.00 88.25 90 LEU A CA 1
ATOM 736 C C . LEU A 1 90 ? 17.486 5.858 1.299 1.00 88.25 90 LEU A C 1
ATOM 738 O O . LEU A 1 90 ? 18.132 6.761 0.773 1.00 88.25 90 LEU A O 1
ATOM 742 N N . PHE A 1 91 ? 16.701 5.049 0.584 1.00 88.62 91 PHE A N 1
ATOM 743 C CA . PHE A 1 91 ? 16.633 5.062 -0.883 1.00 88.62 91 PHE A CA 1
ATOM 744 C C . PHE A 1 91 ? 15.419 5.819 -1.436 1.00 88.62 91 PHE A C 1
ATOM 746 O O . PHE A 1 91 ? 14.907 5.509 -2.514 1.00 88.62 91 PHE A O 1
ATOM 753 N N . ILE A 1 92 ? 14.970 6.868 -0.739 1.00 86.00 92 ILE A N 1
ATOM 754 C CA . ILE A 1 92 ? 13.804 7.670 -1.139 1.00 86.00 92 ILE A CA 1
ATOM 755 C C . ILE A 1 92 ? 13.930 8.253 -2.557 1.00 86.00 92 ILE A C 1
ATOM 757 O O . ILE A 1 92 ? 12.929 8.460 -3.245 1.00 86.00 92 ILE A O 1
ATOM 761 N N . THR A 1 93 ? 15.155 8.480 -3.035 1.00 87.50 93 THR A N 1
ATOM 762 C CA . THR A 1 93 ? 15.451 9.022 -4.371 1.00 87.50 93 THR A CA 1
ATOM 763 C C . THR A 1 93 ? 14.989 8.117 -5.516 1.00 87.50 93 THR A C 1
ATOM 765 O O . THR A 1 93 ? 14.718 8.633 -6.601 1.00 87.50 93 THR A O 1
ATOM 768 N N . TRP A 1 94 ? 14.826 6.815 -5.258 1.00 88.62 94 TRP A N 1
ATOM 769 C CA . TRP A 1 94 ? 14.350 5.802 -6.209 1.00 88.62 94 TRP A CA 1
ATOM 770 C C . TRP A 1 94 ? 12.819 5.731 -6.283 1.00 88.62 94 TRP A C 1
ATOM 772 O O . TRP A 1 94 ? 12.256 5.032 -7.125 1.00 88.62 94 TRP A O 1
ATOM 782 N N . THR A 1 95 ? 12.120 6.451 -5.403 1.00 86.69 95 THR A N 1
ATOM 783 C CA . THR A 1 95 ? 10.658 6.538 -5.424 1.00 86.69 95 THR A CA 1
ATOM 784 C C . THR A 1 95 ? 10.174 7.607 -6.404 1.00 86.69 95 THR A C 1
ATOM 786 O O . THR A 1 95 ? 10.939 8.426 -6.921 1.00 86.69 95 THR A O 1
ATOM 789 N N . ASN A 1 96 ? 8.867 7.614 -6.677 1.00 85.69 96 ASN A N 1
ATOM 790 C CA . ASN A 1 96 ? 8.284 8.601 -7.578 1.00 85.69 96 ASN A CA 1
ATOM 791 C C . ASN A 1 96 ? 8.457 10.043 -7.045 1.00 85.69 96 ASN A C 1
ATOM 793 O O . ASN A 1 96 ? 8.627 10.288 -5.848 1.00 85.69 96 ASN A O 1
ATOM 797 N N . GLN A 1 97 ? 8.352 11.027 -7.941 1.00 86.31 97 GLN A N 1
ATOM 798 C CA . GLN A 1 97 ? 8.529 12.437 -7.575 1.00 86.31 97 GLN A CA 1
ATOM 799 C C . GLN A 1 97 ? 7.545 12.926 -6.502 1.00 86.31 97 GLN A C 1
ATOM 801 O O . GLN A 1 97 ? 7.883 13.823 -5.734 1.00 86.31 97 GLN A O 1
ATOM 806 N N . LYS A 1 98 ? 6.338 12.353 -6.433 1.00 84.81 98 LYS A N 1
ATOM 807 C CA . LYS A 1 98 ? 5.330 12.728 -5.436 1.00 84.81 98 LYS A CA 1
ATOM 808 C C . LYS A 1 98 ? 5.791 12.344 -4.029 1.00 84.81 98 LYS A C 1
ATOM 810 O O . LYS A 1 98 ? 5.808 13.206 -3.160 1.00 84.81 98 LYS A O 1
ATOM 815 N N . ILE A 1 99 ? 6.225 11.097 -3.838 1.00 82.88 99 ILE A N 1
ATOM 816 C CA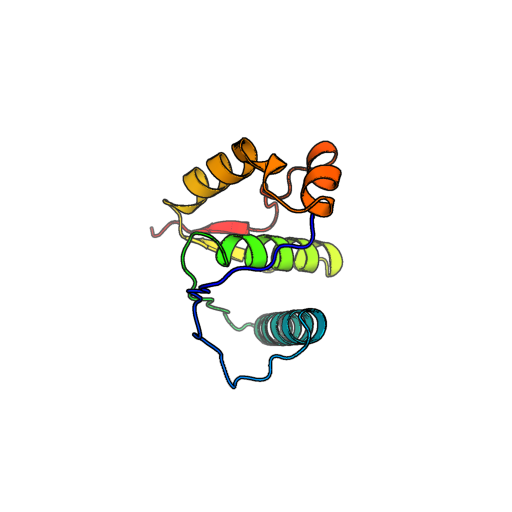 . ILE A 1 99 ? 6.765 10.602 -2.566 1.00 82.88 99 ILE A CA 1
ATOM 817 C C . ILE A 1 99 ? 7.988 11.431 -2.165 1.00 82.88 99 ILE A C 1
ATOM 819 O O . ILE A 1 99 ? 8.056 11.897 -1.034 1.00 82.88 99 ILE A O 1
ATOM 823 N N . ARG A 1 100 ? 8.904 11.704 -3.104 1.00 84.06 100 ARG A N 1
ATOM 824 C CA . ARG A 1 100 ? 10.097 12.530 -2.847 1.00 84.06 100 ARG A CA 1
ATOM 825 C C . ARG A 1 100 ? 9.766 13.941 -2.357 1.00 84.06 100 ARG A C 1
ATOM 827 O O . ARG A 1 100 ? 10.407 14.417 -1.429 1.00 84.06 100 ARG A O 1
ATOM 834 N N . LYS A 1 101 ? 8.778 14.609 -2.962 1.00 84.62 101 LYS A N 1
ATOM 835 C CA . LYS A 1 101 ? 8.342 15.953 -2.542 1.00 84.62 101 LYS A CA 1
ATOM 836 C C . LYS A 1 101 ? 7.668 15.925 -1.173 1.00 84.62 101 LYS A C 1
ATOM 838 O O . LYS A 1 101 ? 7.973 16.758 -0.327 1.00 84.62 101 LYS A O 1
ATOM 843 N N . THR A 1 102 ? 6.774 14.963 -0.949 1.00 80.31 102 THR A N 1
ATOM 844 C CA . THR A 1 102 ? 6.061 14.829 0.326 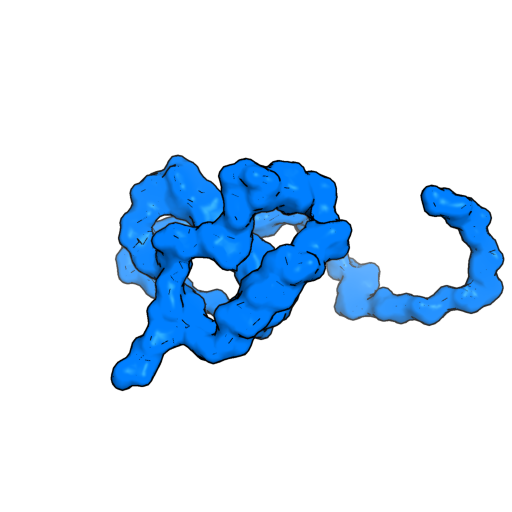1.00 80.31 102 THR A CA 1
ATOM 845 C C . THR A 1 102 ? 7.003 14.436 1.462 1.00 80.31 102 THR A C 1
ATOM 847 O O . THR A 1 102 ? 6.825 14.937 2.564 1.00 80.31 102 THR A O 1
ATOM 850 N N . PHE A 1 103 ? 8.044 13.641 1.192 1.00 79.00 103 PHE A N 1
ATOM 851 C CA . PHE A 1 103 ? 9.030 13.216 2.189 1.00 79.00 103 PHE A CA 1
ATOM 852 C C . PHE A 1 103 ? 9.723 14.386 2.901 1.00 79.00 103 PHE A C 1
ATOM 854 O O . PHE A 1 103 ? 9.966 14.297 4.099 1.00 79.00 103 PHE A O 1
ATOM 861 N N . VAL A 1 104 ? 9.986 15.492 2.192 1.00 74.44 104 VAL A N 1
ATOM 862 C CA . VAL A 1 104 ? 10.598 16.707 2.770 1.00 74.44 104 VAL A CA 1
ATOM 863 C C . VAL A 1 104 ? 9.703 17.338 3.842 1.00 74.44 104 VAL A C 1
ATOM 865 O O . VAL A 1 104 ? 10.202 17.904 4.806 1.00 74.44 104 VAL A O 1
ATOM 868 N N . GLN A 1 105 ? 8.383 17.236 3.681 1.00 72.88 105 GLN A N 1
ATOM 869 C CA . GLN A 1 105 ? 7.403 17.801 4.612 1.00 72.88 105 GLN A CA 1
ATOM 870 C C . GLN A 1 105 ? 6.982 16.799 5.691 1.00 72.88 105 GLN A C 1
ATOM 872 O O . GLN A 1 105 ? 6.710 17.180 6.827 1.00 72.88 105 GLN A O 1
ATOM 877 N N . ARG A 1 106 ? 6.880 15.516 5.329 1.00 75.88 106 ARG A N 1
ATOM 878 C CA . ARG A 1 106 ? 6.431 14.435 6.204 1.00 75.88 106 ARG A CA 1
ATOM 879 C C . ARG A 1 106 ? 6.963 13.092 5.718 1.00 75.88 106 ARG A C 1
ATOM 881 O O . ARG A 1 106 ? 6.768 12.712 4.562 1.00 75.88 106 ARG A O 1
ATOM 888 N N . ASN A 1 107 ? 7.532 12.313 6.633 1.00 78.06 107 ASN A N 1
ATOM 889 C CA . ASN A 1 107 ? 7.970 10.959 6.332 1.00 78.06 107 ASN A CA 1
ATOM 890 C C . ASN A 1 107 ? 6.766 10.043 6.050 1.00 78.06 107 ASN A C 1
ATOM 892 O O . ASN A 1 107 ? 5.976 9.737 6.937 1.00 78.06 107 ASN A O 1
ATOM 896 N N . MET A 1 108 ? 6.623 9.598 4.801 1.00 75.69 108 MET A N 1
ATOM 897 C CA . MET A 1 108 ? 5.513 8.734 4.375 1.00 75.69 108 MET A CA 1
ATOM 898 C C . MET A 1 108 ? 5.639 7.277 4.836 1.00 75.69 108 MET A C 1
ATOM 900 O O . MET A 1 108 ? 4.675 6.524 4.729 1.00 75.69 108 MET A O 1
ATOM 904 N N . PHE A 1 109 ? 6.814 6.882 5.328 1.00 80.81 109 PHE A N 1
ATOM 905 C CA . PHE A 1 109 ? 7.078 5.558 5.900 1.00 80.81 109 PHE A CA 1
ATOM 906 C C . PHE A 1 109 ? 7.049 5.585 7.433 1.00 80.81 109 PHE A C 1
ATOM 908 O O . PHE A 1 109 ? 7.558 4.679 8.093 1.00 80.81 109 PHE A O 1
ATOM 915 N N . GLU A 1 110 ? 6.505 6.658 8.001 1.00 82.94 110 GLU A N 1
ATOM 916 C CA . GLU A 1 110 ? 6.220 6.800 9.418 1.00 82.94 110 GLU A CA 1
ATOM 917 C C . GLU A 1 110 ? 4.703 6.872 9.590 1.00 82.94 110 GLU A C 1
ATOM 919 O O . GLU A 1 110 ? 4.051 7.868 9.268 1.00 82.94 110 GLU A O 1
ATOM 924 N N . PHE A 1 111 ? 4.137 5.745 10.007 1.00 84.69 111 PHE A N 1
ATOM 925 C CA . PHE A 1 111 ? 2.698 5.537 10.065 1.00 84.69 111 PHE A CA 1
A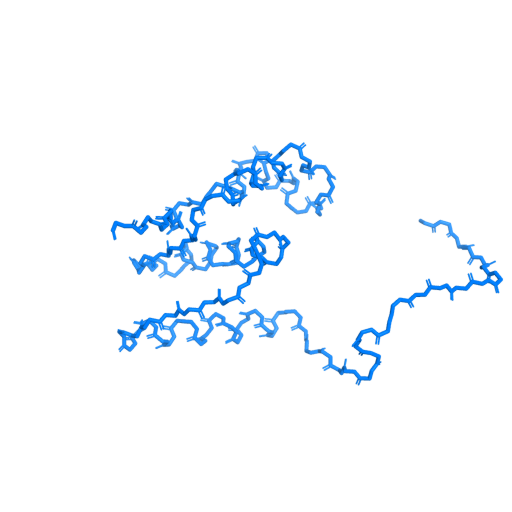TOM 926 C C . PHE A 1 111 ? 2.193 5.856 11.472 1.00 84.69 111 PHE A C 1
ATOM 928 O O . PHE A 1 111 ? 2.713 5.314 12.445 1.00 84.69 111 PHE A O 1
ATOM 935 N N . LYS A 1 112 ? 1.182 6.724 11.594 1.00 84.69 112 LYS A N 1
ATOM 936 C CA . LYS A 1 112 ? 0.599 7.089 12.896 1.00 84.69 112 LYS A CA 1
ATOM 937 C C . LYS A 1 112 ? -0.453 6.079 13.344 1.00 84.69 112 LYS A C 1
ATOM 939 O O . LYS A 1 112 ? -0.615 5.843 14.539 1.00 84.69 112 LYS A O 1
ATOM 944 N N . HIS A 1 113 ? -1.180 5.500 12.388 1.00 87.31 113 HIS A N 1
ATOM 945 C CA . HIS A 1 113 ? -2.325 4.627 12.656 1.00 87.31 113 HIS A CA 1
ATOM 946 C C . HIS A 1 113 ? -1.961 3.141 12.590 1.00 87.31 113 HIS A C 1
ATOM 948 O O . HIS A 1 113 ? -2.716 2.298 13.076 1.00 87.31 113 HIS A O 1
ATOM 954 N N . ILE A 1 114 ? -0.803 2.817 12.008 1.00 88.12 114 ILE A N 1
ATOM 955 C CA . ILE A 1 114 ? -0.323 1.445 11.838 1.00 88.12 114 ILE A CA 1
ATOM 956 C C . ILE A 1 114 ? 0.649 1.107 12.961 1.00 88.12 114 ILE A C 1
ATOM 958 O O . ILE A 1 114 ? 1.719 1.703 13.073 1.00 88.12 114 ILE A O 1
ATOM 962 N N . LYS A 1 115 ? 0.277 0.121 13.775 1.00 87.88 115 LYS A N 1
ATOM 963 C CA . LYS A 1 115 ? 1.065 -0.354 14.911 1.00 87.88 115 LYS A CA 1
ATOM 964 C C . LYS A 1 115 ? 1.686 -1.715 14.623 1.00 87.88 115 LYS A C 1
ATOM 966 O O . LYS A 1 115 ? 1.159 -2.518 13.853 1.00 87.88 115 LYS A O 1
ATOM 971 N N . ALA 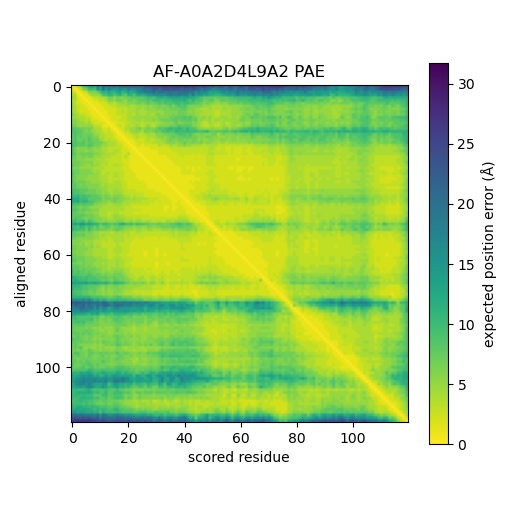A 1 116 ? 2.801 -1.976 15.288 1.00 83.88 116 ALA A N 1
ATOM 972 C CA . ALA A 1 116 ? 3.398 -3.298 15.373 1.00 83.88 116 ALA A CA 1
ATOM 973 C C . ALA A 1 116 ? 2.401 -4.310 15.970 1.00 83.88 116 ALA A C 1
ATOM 975 O O . ALA A 1 116 ? 1.761 -4.033 16.984 1.00 83.88 116 ALA A O 1
ATOM 976 N N . PHE A 1 117 ? 2.259 -5.474 15.332 1.00 83.88 117 PHE A N 1
ATOM 977 C CA . PHE A 1 117 ? 1.599 -6.631 15.928 1.00 83.88 117 PHE A CA 1
ATOM 978 C C . PHE A 1 117 ? 2.631 -7.458 16.692 1.00 83.88 117 PHE A C 1
ATOM 980 O O . PHE A 1 117 ? 3.522 -8.054 16.079 1.00 83.88 117 PHE A O 1
ATOM 987 N N . GLU A 1 118 ? 2.510 -7.506 18.013 1.00 76.94 118 GLU A N 1
ATOM 988 C CA . GLU A 1 118 ? 3.275 -8.427 18.849 1.00 76.94 118 GLU A CA 1
ATOM 989 C C . GLU A 1 118 ? 2.408 -9.650 19.151 1.00 76.94 118 GLU A C 1
ATOM 991 O O . GLU A 1 118 ? 1.278 -9.522 19.623 1.00 76.94 118 GLU A O 1
ATOM 996 N N . ARG A 1 119 ? 2.918 -10.842 18.824 1.00 66.19 119 ARG A N 1
ATOM 997 C CA . ARG A 1 119 ? 2.353 -12.099 19.321 1.00 66.19 119 ARG A CA 1
ATOM 998 C C . ARG A 1 119 ? 2.871 -12.283 20.744 1.00 66.19 119 ARG A C 1
ATOM 1000 O O . ARG A 1 119 ? 3.984 -12.775 20.908 1.00 66.19 119 ARG A O 1
ATOM 1007 N N . THR A 1 120 ? 2.104 -11.831 21.729 1.00 49.81 120 THR A N 1
ATOM 1008 C CA . THR A 1 120 ? 2.214 -12.343 23.099 1.00 49.81 120 THR A CA 1
ATOM 1009 C 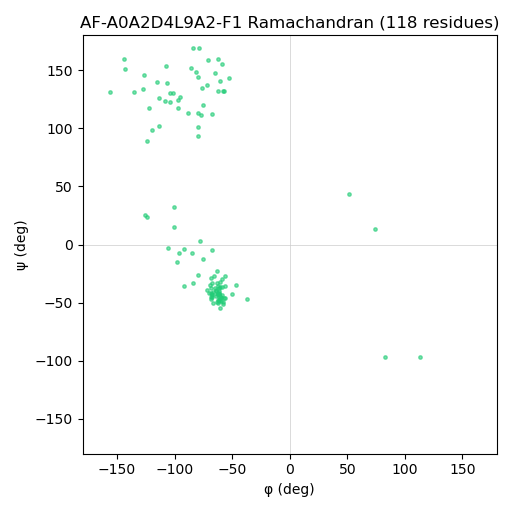C . THR A 1 120 ? 1.680 -13.764 23.188 1.00 49.81 120 THR A C 1
ATOM 1011 O O . THR A 1 120 ? 0.761 -14.111 22.407 1.00 49.81 120 THR A O 1
#

Organism: NCBI:txid1970185

Nearest PDB structures (foldseek):
  7ycx-assembly1_K  TM=9.549E-01  e=3.727E-13  Homo sapiens
  7pks-assembly1_k  TM=8.890E-01  e=1.224E-11  Homo sapiens
  8rc4-assembly1_k  TM=8.611E-01  e=1.008E-11  Homo sapiens
  8rbx-assembly1_k  TM=8.797E-01  e=3.227E-11  Homo sapiens
  8rbz-assembly1_k  TM=8.817E-01  e=7.011E-11  Homo sapiens

Sequence (120 aa):
IDKCRPDLLISESTYATTIRDSKRCRERDFLKKVHETIERGGKVLIPVFALGRAQELCILLETFWERMNLKAPIYFSTGLTEKANHYYKLFITWTNQKIRKTFVQRNMFEFKHIKAFERT

Solvent-accessible surface area (backbone atoms only — not comparable to full-atom values): 7806 Å² total; per-residue (Å²): 132,84,91,79,86,78,95,74,87,91,80,88,63,94,57,78,84,65,86,73,76,56,69,67,57,53,52,50,56,50,52,49,54,54,49,57,38,47,76,73,71,48,86,87,85,82,93,64,58,72,63,70,67,38,56,56,49,49,46,53,48,48,56,48,34,68,74,68,68,58,83,75,84,40,72,41,72,63,68,67,38,62,60,45,43,52,52,52,63,74,49,38,84,81,48,57,72,66,58,49,58,44,41,79,80,44,60,74,80,61,61,90,62,56,39,74,42,78,87,125

pLDDT: mean 87.86, std 8.29, range [49.81, 97.38]

Mean predicted aligned error: 5.88 Å